Protein AF-A0A4S1DW90-F1 (afdb_monomer_lite)

Organism: NCBI:txid2559571

Radius of gyration: 22.65 Å; chains: 1; bounding box: 57×23×48 Å

Structure (mmCIF, N/CA/C/O backbone):
data_AF-A0A4S1DW90-F1
#
_entry.id   AF-A0A4S1DW90-F1
#
loop_
_atom_site.group_PDB
_atom_site.id
_atom_site.type_symbol
_atom_site.label_atom_id
_atom_site.label_alt_id
_atom_site.label_comp_id
_atom_site.label_asym_id
_atom_site.label_entity_id
_atom_site.label_seq_id
_atom_site.pdbx_PDB_ins_code
_atom_site.Cartn_x
_atom_site.Cartn_y
_atom_site.Cartn_z
_atom_site.occupancy
_atom_site.B_iso_or_equiv
_atom_site.auth_seq_id
_atom_site.auth_comp_id
_atom_site.auth_asym_id
_atom_site.auth_atom_id
_atom_site.pdbx_PDB_model_num
ATOM 1 N N . MET A 1 1 ? 17.791 0.839 -22.249 1.00 64.62 1 MET A N 1
ATOM 2 C CA . MET A 1 1 ? 16.410 1.306 -21.983 1.00 64.62 1 MET A CA 1
ATOM 3 C C . MET A 1 1 ? 15.670 0.437 -20.972 1.00 64.62 1 MET A C 1
ATOM 5 O O . MET A 1 1 ? 15.363 0.939 -19.903 1.00 64.62 1 ME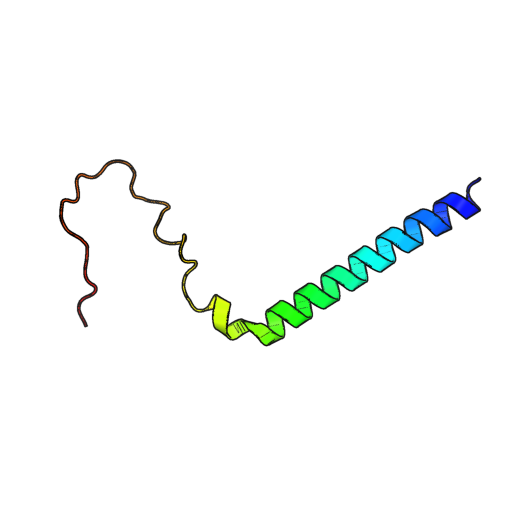T A O 1
ATOM 9 N N . VAL A 1 2 ? 15.446 -0.854 -21.243 1.00 82.31 2 VAL A N 1
ATOM 10 C CA . VAL A 1 2 ? 14.579 -1.729 -20.418 1.00 82.31 2 VAL A CA 1
ATOM 11 C C . VAL A 1 2 ? 14.982 -1.808 -18.935 1.00 82.31 2 VAL A C 1
ATOM 13 O O . VAL A 1 2 ? 14.124 -1.732 -18.065 1.00 82.31 2 VAL A O 1
ATOM 16 N N . LYS A 1 3 ? 16.285 -1.864 -18.621 1.00 84.44 3 LYS A N 1
ATOM 17 C CA . LYS A 1 3 ? 16.773 -1.909 -17.227 1.00 84.44 3 LYS A CA 1
ATOM 18 C C . LYS A 1 3 ? 16.347 -0.697 -16.388 1.00 84.44 3 LYS A C 1
ATOM 20 O O . LYS A 1 3 ? 15.973 -0.858 -15.235 1.00 84.44 3 LYS A O 1
ATOM 25 N N . SER A 1 4 ? 16.375 0.503 -16.968 1.00 86.00 4 SER A N 1
ATOM 26 C CA . SER A 1 4 ? 15.978 1.731 -16.266 1.00 86.00 4 SER A CA 1
ATOM 27 C C . SER A 1 4 ? 14.466 1.777 -16.022 1.00 86.00 4 SER A C 1
ATOM 29 O O . SER A 1 4 ? 14.039 2.174 -14.941 1.00 86.00 4 SER A O 1
ATOM 31 N N . LEU A 1 5 ? 13.669 1.280 -16.975 1.00 89.00 5 LEU A N 1
ATOM 32 C CA . LEU A 1 5 ? 12.216 1.169 -16.820 1.00 89.00 5 LEU A CA 1
ATOM 33 C C . LEU A 1 5 ? 11.834 0.194 -15.700 1.00 89.00 5 LEU A C 1
ATOM 35 O O . LEU A 1 5 ? 10.980 0.517 -14.882 1.00 89.00 5 LEU A O 1
ATOM 39 N N . ILE A 1 6 ? 12.502 -0.960 -15.618 1.00 94.38 6 ILE A N 1
ATOM 40 C CA . ILE A 1 6 ? 12.257 -1.952 -14.559 1.00 94.38 6 ILE A CA 1
ATOM 41 C C . ILE A 1 6 ? 12.571 -1.369 -13.175 1.00 94.38 6 ILE A C 1
ATOM 43 O O . ILE A 1 6 ? 11.793 -1.566 -12.246 1.00 94.38 6 ILE A O 1
ATOM 47 N N . ILE A 1 7 ? 13.669 -0.618 -13.039 1.00 94.38 7 ILE A N 1
ATOM 48 C CA . ILE A 1 7 ? 14.039 0.027 -11.769 1.00 94.38 7 ILE A CA 1
ATOM 49 C C . ILE A 1 7 ? 12.992 1.073 -11.367 1.00 94.38 7 ILE A C 1
ATOM 51 O O . ILE A 1 7 ? 12.543 1.081 -10.222 1.00 94.38 7 ILE A O 1
ATOM 55 N N . GLY A 1 8 ? 12.561 1.919 -12.308 1.00 93.25 8 GLY A N 1
ATOM 56 C CA . GLY A 1 8 ? 11.551 2.945 -12.044 1.00 93.25 8 GLY A CA 1
ATOM 57 C C . GLY A 1 8 ? 10.205 2.352 -11.623 1.00 93.25 8 GLY A C 1
ATOM 58 O O . GLY A 1 8 ? 9.651 2.733 -10.595 1.00 93.25 8 GLY A O 1
ATOM 59 N N . VAL A 1 9 ? 9.702 1.371 -12.374 1.00 95.69 9 VAL A N 1
ATOM 60 C CA . VAL A 1 9 ? 8.433 0.696 -12.059 1.00 95.69 9 VAL A CA 1
ATOM 61 C C . VAL A 1 9 ? 8.536 -0.073 -10.743 1.00 95.69 9 VAL A C 1
ATOM 63 O O . VAL A 1 9 ? 7.651 0.045 -9.899 1.00 95.69 9 VAL A O 1
ATOM 66 N N . GLY A 1 10 ? 9.628 -0.810 -10.527 1.00 95.75 10 GLY A N 1
ATOM 67 C CA . GLY A 1 10 ? 9.851 -1.557 -9.290 1.00 95.75 10 GLY A CA 1
ATOM 68 C C . GLY A 1 10 ? 9.863 -0.655 -8.056 1.00 95.75 10 GLY A C 1
ATOM 69 O O . GLY A 1 10 ? 9.288 -1.012 -7.027 1.00 95.75 10 GLY A O 1
ATOM 70 N N . PHE A 1 11 ? 10.438 0.544 -8.171 1.00 96.50 11 PHE A N 1
ATOM 71 C CA . PHE A 1 11 ? 10.449 1.528 -7.091 1.00 96.50 11 PHE A CA 1
ATOM 72 C C . PHE A 1 11 ? 9.040 2.023 -6.746 1.00 96.50 11 PHE A C 1
ATOM 74 O O . PHE A 1 11 ? 8.648 1.999 -5.579 1.00 96.50 11 PHE A O 1
ATOM 81 N N . ILE A 1 12 ? 8.246 2.394 -7.756 1.00 96.75 12 ILE A N 1
ATOM 82 C CA . ILE A 1 12 ? 6.867 2.865 -7.556 1.00 96.75 12 ILE A CA 1
ATOM 83 C C . ILE A 1 12 ? 6.006 1.767 -6.925 1.00 96.75 12 ILE A C 1
ATOM 85 O O . ILE A 1 12 ? 5.286 2.026 -5.961 1.00 96.75 12 ILE A O 1
ATOM 89 N N . VAL A 1 13 ? 6.108 0.533 -7.428 1.00 97.62 13 VAL A N 1
ATOM 90 C CA . VAL A 1 13 ? 5.358 -0.610 -6.889 1.00 97.62 13 VAL A CA 1
ATOM 91 C C . VAL A 1 13 ? 5.744 -0.874 -5.435 1.00 97.62 13 VAL A C 1
ATOM 93 O O . VAL A 1 13 ? 4.866 -1.047 -4.595 1.00 97.62 13 VAL A O 1
ATOM 96 N N . THR A 1 14 ? 7.037 -0.838 -5.110 1.00 97.31 14 THR A N 1
ATOM 97 C CA . THR A 1 14 ? 7.516 -1.038 -3.733 1.00 97.31 14 THR A CA 1
ATOM 98 C C . THR A 1 14 ? 6.951 0.015 -2.782 1.00 97.31 14 THR A C 1
ATOM 100 O O . THR A 1 14 ? 6.464 -0.329 -1.705 1.00 97.31 14 THR A O 1
ATOM 103 N N . ILE A 1 15 ? 6.951 1.288 -3.188 1.00 97.88 15 ILE A N 1
ATOM 104 C CA . ILE A 1 15 ? 6.366 2.375 -2.393 1.00 97.88 15 ILE A CA 1
ATOM 105 C C . ILE A 1 15 ? 4.861 2.173 -2.208 1.00 97.88 15 ILE A C 1
ATOM 107 O O . ILE A 1 15 ? 4.361 2.314 -1.093 1.00 97.88 15 ILE A O 1
ATOM 111 N N . ALA A 1 16 ? 4.137 1.812 -3.269 1.00 97.50 16 ALA A N 1
ATOM 112 C CA . ALA A 1 16 ? 2.701 1.566 -3.191 1.00 97.50 16 ALA A CA 1
ATOM 113 C C . ALA A 1 16 ? 2.373 0.423 -2.216 1.00 97.50 16 ALA A C 1
ATOM 115 O O . ALA A 1 16 ? 1.473 0.557 -1.389 1.00 97.50 16 ALA A O 1
ATOM 116 N N . VAL A 1 17 ? 3.140 -0.672 -2.253 1.00 97.75 17 VAL A N 1
ATOM 117 C CA . VAL A 1 17 ? 2.985 -1.802 -1.323 1.00 97.75 17 VAL A CA 1
ATOM 118 C C . VAL A 1 17 ? 3.278 -1.376 0.116 1.00 97.75 17 VAL A C 1
ATOM 120 O O . VAL A 1 17 ? 2.487 -1.672 1.012 1.00 97.75 17 VAL A O 1
ATOM 123 N N . ALA A 1 18 ? 4.365 -0.637 0.348 1.00 97.69 18 ALA A N 1
ATOM 124 C CA . ALA A 1 18 ? 4.689 -0.108 1.671 1.00 97.69 18 ALA A CA 1
ATOM 125 C C . ALA A 1 18 ? 3.568 0.795 2.214 1.00 97.69 18 ALA A C 1
ATOM 127 O O . ALA A 1 18 ? 3.195 0.692 3.381 1.00 97.69 18 ALA A O 1
ATOM 128 N N . TRP A 1 19 ? 2.971 1.628 1.359 1.00 96.75 19 TRP A N 1
ATOM 129 C CA . TRP A 1 19 ? 1.855 2.492 1.732 1.00 96.75 19 TRP A CA 1
ATOM 130 C C . TRP A 1 19 ? 0.601 1.706 2.117 1.00 96.75 19 TRP A C 1
ATOM 132 O O . TRP A 1 19 ? -0.025 1.998 3.136 1.00 96.75 19 TRP A O 1
ATOM 142 N N . VAL A 1 20 ? 0.258 0.664 1.356 1.00 96.00 20 VAL A N 1
ATOM 143 C CA . VAL A 1 20 ? -0.857 -0.229 1.698 1.00 96.00 20 VAL A CA 1
ATOM 144 C C . VAL A 1 20 ? -0.621 -0.889 3.058 1.00 96.00 20 VAL A C 1
ATOM 146 O O . VAL A 1 20 ? -1.538 -0.930 3.875 1.00 96.00 20 VAL A O 1
ATOM 149 N N . LEU A 1 2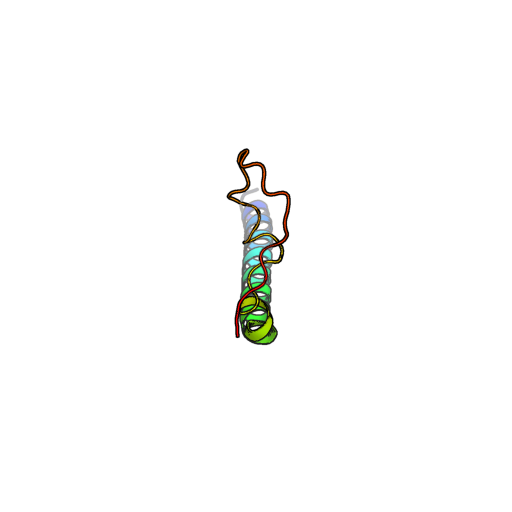1 ? 0.602 -1.336 3.356 1.00 96.06 21 LEU A N 1
ATOM 150 C CA . LEU A 1 21 ? 0.932 -1.901 4.668 1.00 96.06 21 LEU A CA 1
ATOM 151 C C . LEU A 1 21 ? 0.715 -0.887 5.795 1.00 96.06 21 LEU A C 1
ATOM 153 O O . LEU A 1 21 ? 0.044 -1.209 6.777 1.00 96.06 21 LEU A O 1
ATOM 157 N N . VAL A 1 22 ? 1.193 0.348 5.631 1.00 95.56 22 VAL A N 1
ATOM 158 C CA . VAL A 1 22 ? 0.946 1.432 6.594 1.00 95.56 22 VAL A CA 1
ATOM 159 C C . VAL A 1 22 ? -0.553 1.633 6.800 1.00 95.56 22 VAL A C 1
ATOM 161 O O . VAL A 1 22 ? -1.004 1.642 7.941 1.00 95.56 22 VAL A O 1
ATOM 164 N N . GLN A 1 23 ? -1.348 1.702 5.729 1.00 91.19 23 GLN A N 1
ATOM 165 C CA . GLN A 1 23 ? -2.802 1.838 5.838 1.00 91.19 23 GLN A CA 1
ATOM 166 C C . GLN A 1 23 ? -3.455 0.661 6.570 1.00 9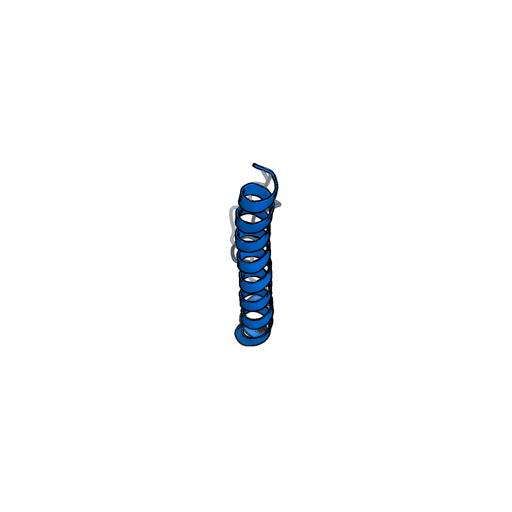1.19 23 GLN A C 1
ATOM 168 O O . GLN A 1 23 ? -4.361 0.867 7.376 1.00 91.19 23 GLN A O 1
ATOM 173 N N . THR A 1 24 ? -3.015 -0.575 6.319 1.00 90.19 24 THR A N 1
ATOM 174 C CA . THR A 1 24 ? -3.567 -1.754 7.006 1.00 90.19 24 THR A CA 1
ATOM 175 C C . T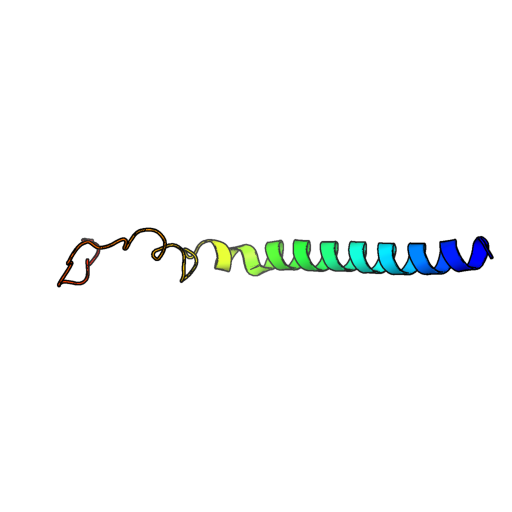HR A 1 24 ? -3.240 -1.757 8.496 1.00 90.19 24 THR A C 1
ATOM 177 O O . THR A 1 24 ? -4.112 -2.060 9.311 1.00 90.19 24 THR A O 1
ATOM 180 N N . LEU A 1 25 ? -2.022 -1.361 8.870 1.00 91.00 25 LEU A N 1
ATOM 181 C CA . LEU A 1 25 ? -1.619 -1.224 10.267 1.00 91.00 25 LEU A CA 1
ATOM 182 C C . LEU A 1 25 ? -2.371 -0.079 10.941 1.00 91.00 25 LEU A C 1
ATOM 184 O O . LEU A 1 25 ? -2.867 -0.254 12.049 1.00 91.00 25 LEU A O 1
ATOM 188 N N . TRP A 1 26 ? -2.544 1.044 10.247 1.00 89.12 26 TRP A N 1
ATOM 189 C CA . TRP A 1 26 ? -3.329 2.175 10.731 1.00 89.12 26 TRP A CA 1
ATOM 190 C C . TRP A 1 26 ? -4.777 1.766 11.009 1.00 89.12 26 TRP A C 1
ATOM 192 O O . TRP A 1 26 ? -5.282 1.997 12.102 1.00 89.12 26 TRP A O 1
ATOM 202 N N . LYS A 1 27 ? -5.431 1.064 10.074 1.00 81.88 27 LYS A N 1
ATOM 203 C CA . LYS A 1 27 ? -6.787 0.524 10.279 1.00 81.88 27 LYS A CA 1
ATOM 204 C C . LYS A 1 27 ? -6.865 -0.453 11.449 1.00 81.88 27 LYS A C 1
ATOM 206 O O . LYS A 1 27 ? -7.886 -0.512 12.121 1.00 81.88 27 LYS A O 1
ATOM 211 N N . LYS A 1 28 ? -5.810 -1.237 11.682 1.00 84.00 28 LYS A N 1
ATOM 212 C CA . LYS A 1 28 ? -5.752 -2.179 12.804 1.00 84.00 28 LYS A CA 1
ATOM 213 C C . LYS A 1 28 ? -5.606 -1.460 14.146 1.00 84.00 28 LYS A C 1
ATOM 215 O O . LYS A 1 28 ? -6.256 -1.866 15.101 1.00 84.00 28 LYS A O 1
ATOM 220 N N . VAL A 1 29 ? -4.763 -0.429 14.215 1.00 86.81 29 VAL A N 1
ATOM 221 C CA . VAL A 1 29 ? -4.510 0.349 15.439 1.00 86.81 29 VAL A CA 1
ATOM 222 C C . VAL A 1 29 ? -5.714 1.218 15.795 1.00 86.81 29 VAL A C 1
ATOM 224 O O . VAL A 1 29 ? -6.154 1.210 16.935 1.00 86.81 29 VAL A O 1
ATOM 227 N N . PHE A 1 30 ? -6.292 1.909 14.815 1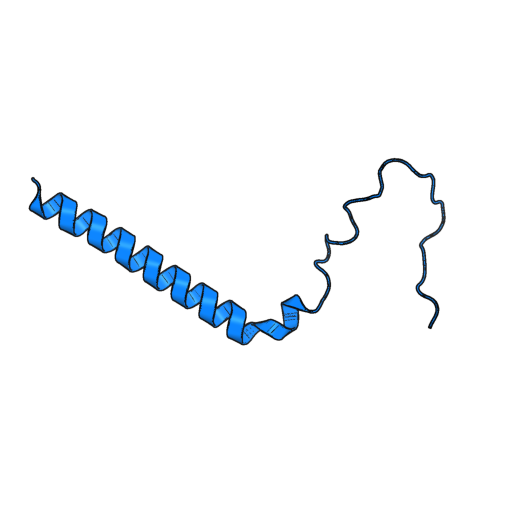.00 78.19 30 PHE A N 1
ATOM 228 C CA . PHE A 1 30 ? -7.408 2.838 15.010 1.00 78.19 30 PHE A CA 1
ATOM 229 C C . PHE A 1 30 ? -8.767 2.193 14.701 1.00 78.19 30 PHE A C 1
ATOM 231 O O . PHE A 1 30 ? -9.696 2.858 14.252 1.00 78.19 30 PHE A O 1
ATOM 238 N N . ARG A 1 31 ? -8.888 0.873 14.903 1.00 64.38 31 ARG A N 1
ATOM 239 C CA . ARG A 1 31 ? -10.107 0.119 14.570 1.00 64.38 31 ARG A CA 1
ATOM 240 C C . ARG A 1 31 ? -11.320 0.551 15.402 1.00 64.38 31 ARG A C 1
ATOM 242 O O . ARG A 1 31 ? -12.441 0.397 14.935 1.00 64.38 31 ARG A O 1
ATOM 249 N N . GLU A 1 32 ? -11.082 1.088 16.595 1.00 58.47 32 GLU A N 1
ATOM 250 C CA . GLU A 1 32 ? -12.112 1.590 17.516 1.00 58.47 32 GLU A CA 1
ATOM 251 C C . GLU A 1 32 ? -12.909 2.761 16.900 1.00 58.47 32 GLU A C 1
ATOM 253 O O . GLU A 1 32 ? -14.132 2.772 17.001 1.00 58.47 32 GLU A O 1
ATOM 258 N N . GLU A 1 33 ? -12.258 3.661 16.148 1.00 54.97 33 GLU A N 1
ATOM 259 C CA . GLU A 1 33 ? -12.871 4.871 15.556 1.00 54.97 33 GLU A CA 1
ATOM 260 C C . GLU A 1 33 ? -13.852 4.568 14.404 1.00 54.97 33 GLU A C 1
ATOM 262 O O . GLU A 1 33 ? -14.700 5.386 14.072 1.00 54.97 33 GLU A O 1
ATOM 267 N N . TYR A 1 34 ? -13.774 3.382 13.787 1.00 53.56 34 TYR A N 1
ATOM 268 C CA . TYR A 1 34 ? -14.705 2.965 12.723 1.00 53.56 34 TYR A CA 1
ATOM 269 C C . TYR A 1 34 ? -16.021 2.377 13.256 1.00 53.56 34 TYR A C 1
ATOM 271 O O . TYR A 1 34 ? -16.899 2.030 12.464 1.00 53.56 34 TYR A O 1
ATOM 279 N N . THR A 1 35 ? -16.137 2.202 14.575 1.00 53.53 35 THR A N 1
ATOM 280 C CA . THR A 1 35 ? -17.369 1.720 15.223 1.00 53.53 35 THR A CA 1
ATOM 281 C C . THR A 1 35 ? -18.363 2.857 15.447 1.00 53.53 35 THR A C 1
ATOM 283 O O . THR A 1 35 ? -19.561 2.609 15.561 1.00 53.53 35 THR A O 1
ATOM 286 N N . GLU A 1 36 ? -17.882 4.099 15.460 1.00 56.69 36 GLU A N 1
ATOM 287 C CA . GLU A 1 36 ? -18.738 5.273 15.387 1.00 56.69 36 GLU A CA 1
ATOM 288 C C . GLU A 1 36 ? -19.203 5.420 13.938 1.00 56.69 36 GLU A C 1
ATOM 290 O O . GLU A 1 36 ? -18.399 5.473 13.002 1.00 56.69 36 GLU A O 1
ATOM 295 N N . GLU A 1 37 ? -20.524 5.404 13.748 1.00 51.09 37 GLU A N 1
ATOM 296 C CA . GLU A 1 37 ? -21.146 5.656 12.456 1.00 51.09 37 GLU A CA 1
ATOM 297 C C . GLU A 1 37 ? -20.518 6.917 11.858 1.00 51.09 37 GLU A C 1
ATOM 299 O O . GLU A 1 37 ? -20.525 7.973 12.492 1.00 51.09 37 GLU A O 1
ATOM 304 N N . ASP A 1 38 ? -19.956 6.784 10.651 1.00 58.97 38 ASP A N 1
ATOM 305 C CA . ASP A 1 38 ? -19.461 7.884 9.821 1.00 58.97 38 ASP A CA 1
ATOM 306 C C . ASP A 1 38 ? -20.317 9.136 10.097 1.00 58.97 38 ASP A C 1
ATOM 308 O O . ASP A 1 38 ? -21.541 9.077 9.964 1.00 58.97 38 ASP A O 1
ATOM 312 N N . VAL A 1 39 ? -19.733 10.285 10.452 1.00 57.28 39 VAL A N 1
ATOM 313 C CA . VAL A 1 39 ? -20.505 11.533 10.690 1.00 57.28 39 VAL A CA 1
ATOM 314 C C . VAL A 1 39 ? -21.377 11.940 9.483 1.00 57.28 39 VAL A C 1
ATOM 316 O O . VAL A 1 39 ? -22.247 12.806 9.580 1.00 57.28 39 VAL A O 1
ATOM 319 N N . LEU A 1 40 ? -21.174 11.292 8.330 1.00 53.06 40 LEU A N 1
ATOM 320 C CA . LEU A 1 40 ? -21.955 11.405 7.098 1.00 53.06 40 LEU A CA 1
ATOM 321 C C . LEU A 1 40 ? -22.921 10.229 6.820 1.00 53.06 40 LEU A C 1
ATOM 323 O O . LEU A 1 40 ? -23.708 10.318 5.873 1.00 53.06 40 LEU A O 1
ATOM 327 N N . ALA A 1 41 ? -22.917 9.150 7.608 1.00 52.03 41 ALA A N 1
ATOM 328 C CA . ALA A 1 41 ? -23.737 7.947 7.417 1.00 52.03 41 ALA A CA 1
ATOM 329 C C . ALA A 1 41 ? -25.246 8.229 7.518 1.00 52.03 41 ALA A C 1
ATOM 331 O O . ALA A 1 41 ? -26.042 7.605 6.817 1.00 52.03 41 ALA A O 1
ATOM 332 N N . GLY A 1 42 ? -25.645 9.242 8.291 1.00 52.19 42 GLY A N 1
ATOM 333 C CA . GLY A 1 42 ? -27.039 9.685 8.389 1.00 52.19 42 GLY A CA 1
ATOM 334 C C . GLY A 1 42 ? -27.529 10.562 7.226 1.00 52.19 42 GLY A C 1
ATOM 335 O O . GLY A 1 42 ? -28.722 10.853 7.140 1.00 52.19 42 GLY A O 1
ATOM 336 N N . ARG A 1 43 ? -26.655 11.011 6.309 1.00 54.41 43 ARG A N 1
ATOM 337 C CA . ARG A 1 43 ? -27.012 12.042 5.311 1.00 54.41 43 ARG A CA 1
ATOM 338 C C . ARG A 1 43 ? -27.498 11.507 3.962 1.00 54.41 43 ARG A C 1
ATOM 340 O O . ARG A 1 43 ? -27.711 12.296 3.045 1.00 54.41 43 ARG A O 1
ATOM 347 N N . ARG A 1 44 ? -27.694 10.195 3.803 1.00 53.31 44 ARG A N 1
ATOM 348 C CA . ARG A 1 44 ? -28.111 9.620 2.509 1.00 53.31 44 ARG A CA 1
ATOM 349 C C . ARG A 1 44 ? -29.615 9.652 2.225 1.00 53.31 44 ARG A C 1
ATOM 351 O O . ARG A 1 44 ? -29.975 9.383 1.090 1.00 53.31 44 ARG A O 1
ATOM 358 N N . ASN A 1 45 ? -30.475 10.024 3.180 1.00 52.97 45 ASN A N 1
ATOM 359 C CA . ASN A 1 45 ? -31.934 9.912 3.000 1.00 52.97 45 ASN A CA 1
ATOM 360 C C . ASN A 1 45 ? -32.776 11.116 3.461 1.00 52.97 45 ASN A C 1
ATOM 362 O O . ASN A 1 45 ? -33.936 10.940 3.817 1.00 52.97 45 ASN A O 1
ATOM 366 N N . CYS A 1 46 ? -32.274 12.353 3.375 1.00 56.78 46 CYS A N 1
ATOM 367 C CA . CYS A 1 46 ? -33.169 13.522 3.423 1.00 56.78 46 CYS A CA 1
ATOM 368 C C . CYS A 1 46 ? -33.454 14.053 2.014 1.00 56.78 46 CYS A C 1
ATOM 370 O O . CYS A 1 46 ? -33.171 15.197 1.667 1.00 56.78 46 CYS A O 1
ATOM 372 N N . SER A 1 47 ? -34.016 13.172 1.188 1.00 49.88 47 SER A N 1
ATOM 373 C CA . SER A 1 47 ? -34.740 13.554 -0.018 1.00 49.88 47 SER A CA 1
ATOM 374 C C . SER A 1 47 ? -36.129 14.030 0.412 1.00 49.88 47 SER A C 1
ATOM 376 O O . SER A 1 47 ? -37.073 13.250 0.473 1.00 49.88 47 SER A O 1
ATOM 378 N N . ASN A 1 48 ? -36.244 15.320 0.723 1.00 48.50 48 ASN A N 1
ATOM 379 C CA . ASN A 1 48 ? -37.508 16.053 0.632 1.00 48.50 48 ASN A CA 1
ATOM 380 C C . ASN A 1 48 ? -38.692 15.546 1.494 1.00 48.50 48 ASN A C 1
ATOM 382 O O . ASN A 1 48 ? -39.824 15.502 1.019 1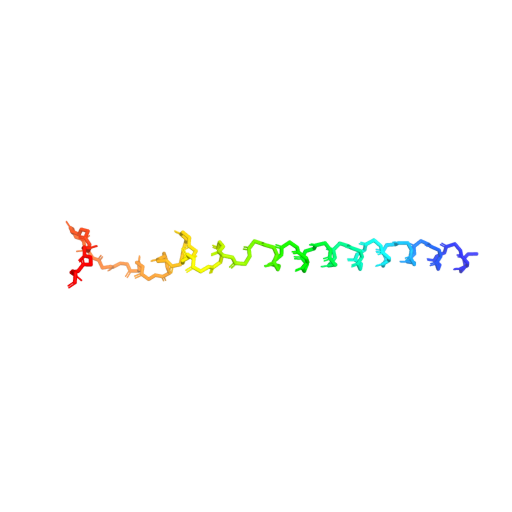.00 48.50 48 ASN A O 1
ATOM 386 N N . CYS A 1 49 ? -38.471 15.199 2.766 1.00 54.47 49 CYS A N 1
ATOM 387 C CA . CYS A 1 49 ? -39.563 15.129 3.744 1.00 54.47 49 CYS A CA 1
ATOM 388 C C . CYS A 1 49 ? -39.422 16.283 4.734 1.00 54.47 49 CYS A C 1
ATOM 390 O O . CYS A 1 49 ? -38.394 16.416 5.395 1.00 54.47 49 CYS A O 1
ATOM 392 N N . GLY A 1 50 ? -40.445 17.138 4.794 1.00 56.12 50 GLY A N 1
ATOM 393 C CA . GLY A 1 50 ? -40.532 18.304 5.671 1.00 56.12 50 GLY A CA 1
ATOM 394 C C . GLY A 1 50 ? -40.580 17.929 7.151 1.00 56.12 50 GLY A C 1
ATOM 395 O O . GLY A 1 50 ? -41.621 18.033 7.790 1.00 56.12 50 GLY A O 1
ATOM 396 N N . CYS A 1 51 ? -39.453 17.492 7.704 1.00 54.03 51 CYS A N 1
ATOM 397 C CA . CYS A 1 51 ? -39.307 17.223 9.125 1.00 54.03 51 CYS A CA 1
ATOM 398 C C . CYS A 1 51 ? -38.863 18.504 9.841 1.00 54.03 51 CYS A C 1
ATOM 400 O O . CYS A 1 51 ? -37.686 18.855 9.861 1.00 54.03 51 CYS A O 1
ATOM 402 N N . THR A 1 52 ? -39.824 19.199 10.445 1.00 57.22 52 THR A N 1
ATOM 403 C CA . THR A 1 52 ? -39.643 20.376 11.313 1.00 57.22 52 THR A CA 1
ATOM 404 C C . THR A 1 52 ? -39.265 20.025 12.759 1.00 57.22 52 THR A C 1
ATOM 406 O O . THR A 1 52 ? -39.293 20.892 13.630 1.00 57.22 52 THR A O 1
ATOM 409 N N . SER A 1 53 ? -38.873 18.781 13.050 1.00 56.62 53 SER A N 1
ATOM 410 C CA . SER A 1 53 ? -38.345 18.396 14.362 1.00 56.62 53 SER A CA 1
ATOM 411 C C . SER A 1 53 ? -37.205 17.380 14.255 1.00 56.62 53 SER A C 1
ATOM 413 O O . SER A 1 53 ? -37.236 16.438 13.462 1.00 56.62 53 SER A O 1
ATOM 415 N N . VAL A 1 54 ? -36.163 17.603 15.062 1.00 61.41 54 VAL A N 1
ATOM 416 C CA . VAL A 1 54 ? -34.994 16.721 15.185 1.00 61.41 54 VAL A CA 1
ATOM 417 C C . VAL A 1 54 ? -35.420 15.436 15.897 1.00 61.41 54 VAL A C 1
ATOM 419 O O . VAL A 1 54 ? -35.907 15.486 17.028 1.00 61.41 54 VAL A O 1
ATOM 422 N N . CYS A 1 55 ? -35.226 14.281 15.256 1.00 58.50 55 CYS A N 1
ATOM 423 C CA . CYS A 1 55 ? -35.459 12.980 15.883 1.00 58.50 55 CYS A CA 1
ATOM 424 C C . CYS A 1 55 ? -34.464 12.757 17.031 1.00 58.50 55 CYS A C 1
ATOM 426 O O . CYS A 1 55 ? -33.258 12.697 16.805 1.00 58.50 55 CYS A O 1
ATOM 428 N N . LYS A 1 56 ? -34.969 12.599 18.259 1.00 57.00 56 LYS A N 1
ATOM 429 C CA . LYS A 1 56 ? -34.190 12.082 19.393 1.00 57.00 56 LYS A CA 1
ATOM 430 C C . LYS A 1 56 ? -34.432 10.579 19.537 1.00 57.00 56 LYS A C 1
ATOM 432 O O . LYS A 1 56 ? -35.580 10.136 19.494 1.00 57.00 56 LYS A O 1
ATOM 437 N N . ARG A 1 57 ? -33.355 9.807 19.723 1.00 53.25 57 ARG A N 1
ATOM 438 C CA . ARG A 1 57 ? -33.412 8.379 20.071 1.00 53.25 57 ARG A CA 1
ATOM 439 C C . ARG A 1 57 ? -34.017 8.260 21.480 1.00 53.25 57 ARG A C 1
ATOM 441 O O . ARG A 1 57 ? -33.551 8.944 22.387 1.00 53.25 57 ARG A O 1
ATOM 448 N N . LYS A 1 58 ? -35.085 7.470 21.641 1.00 48.84 58 LYS A N 1
ATOM 449 C CA . LYS A 1 58 ? -35.612 7.098 22.965 1.00 48.84 58 LYS A CA 1
ATOM 450 C C . LYS A 1 58 ? -34.688 6.041 23.568 1.00 48.84 58 LYS A C 1
ATOM 452 O O . LYS A 1 58 ? -34.273 5.148 22.831 1.00 48.84 58 LYS A O 1
ATOM 457 N N . GLU A 1 59 ? -34.356 6.233 24.843 1.00 46.16 59 GLU A N 1
ATOM 458 C CA . GLU A 1 59 ? -33.534 5.339 25.674 1.00 46.16 59 GLU A CA 1
ATOM 459 C C . GLU A 1 59 ? -34.022 3.887 25.654 1.00 46.16 59 GLU A C 1
ATOM 461 O O . GLU A 1 59 ? -35.261 3.681 25.617 1.00 46.16 59 GLU A O 1
#

Sequence (59 aa):
MVKSLIIGVGFIVTIAVAWVLVQTLWKKVFREEYTEEDVLAGRRNCSNCGCTSVCKRKE

pLDDT: mean 73.24, std 19.2, range [46.16, 97.88]

Foldseek 3Di:
DVVVVCVVVVVVVVVVVVVVVVVVVVCVVVVVVPVPQDPCNVVPPPPDDPDPDDDDDDD

Secondary structure (DSSP, 8-state):
-HHHHHHHHHHHHHHHHHHHHHHHHHHHHTGGGGSS--TTGGGG--SS----SPPPPP-